Protein AF-A0A1A8KTZ5-F1 (afdb_monomer_lite)

Organism: Nothobranchius kuhntae (NCBI:txid321403)

Radius of gyration: 12.64 Å; chains: 1; bounding box: 33×23×31 Å

Foldseek 3Di:
DLVVLLVCCVVPVPVVLVVLVVLLVCLVVCVVDDPVSLVSSVVSLVSNLPDPDPSNPVSVVSLVVQLVVLCPDPDPVSVSSSVD

pLDDT: mean 91.19, std 8.51, range [61.34, 98.38]

Sequence (84 aa):
ALDLLCGLVLEKPSEMALYSVFVKGILDYMDNLTPQQIRKLFSLLSKLAFGQQQQASHIQDDMHIVIRKQLSSTVPKYKRIGII

Structure (mmCIF, N/CA/C/O backbone):
data_AF-A0A1A8KTZ5-F1
#
_entry.id   AF-A0A1A8KTZ5-F1
#
loop_
_atom_site.group_PDB
_atom_site.id
_atom_site.type_symbol
_atom_site.label_atom_id
_atom_site.label_alt_id
_atom_site.label_comp_id
_atom_site.label_asym_id
_atom_site.label_entity_id
_atom_site.label_seq_id
_atom_site.pdbx_PDB_ins_code
_atom_site.Cartn_x
_atom_site.Cartn_y
_atom_site.Cartn_z
_atom_site.occupancy
_atom_site.B_iso_or_equiv
_atom_site.auth_seq_id
_atom_site.auth_comp_id
_atom_site.auth_asym_id
_atom_site.auth_atom_id
_atom_site.pdbx_PDB_model_num
ATOM 1 N N . ALA A 1 1 ? -9.883 -10.065 1.947 1.00 84.44 1 ALA A N 1
ATOM 2 C CA . ALA A 1 1 ? -9.202 -9.618 3.184 1.00 84.44 1 ALA A CA 1
ATOM 3 C C . ALA A 1 1 ? -8.987 -8.101 3.208 1.00 84.44 1 ALA A C 1
ATOM 5 O O . ALA A 1 1 ? -9.594 -7.455 4.047 1.00 84.44 1 ALA A O 1
ATOM 6 N N . LEU A 1 2 ? -8.215 -7.514 2.277 1.00 90.00 2 LEU A N 1
ATOM 7 C CA . LEU A 1 2 ? -8.017 -6.049 2.197 1.00 90.00 2 LEU A CA 1
ATOM 8 C C . LEU A 1 2 ? -9.329 -5.249 2.126 1.00 90.00 2 LEU A C 1
ATOM 10 O O . LEU A 1 2 ? -9.437 -4.219 2.774 1.00 90.00 2 LEU A O 1
ATOM 14 N N . ASP A 1 3 ? -10.340 -5.740 1.405 1.00 92.00 3 ASP A N 1
ATOM 15 C CA . ASP A 1 3 ? -11.648 -5.070 1.331 1.00 92.00 3 ASP A CA 1
ATOM 16 C C . ASP A 1 3 ? -12.376 -5.009 2.678 1.00 92.00 3 ASP A C 1
ATOM 18 O O . ASP A 1 3 ? -12.950 -3.977 3.014 1.00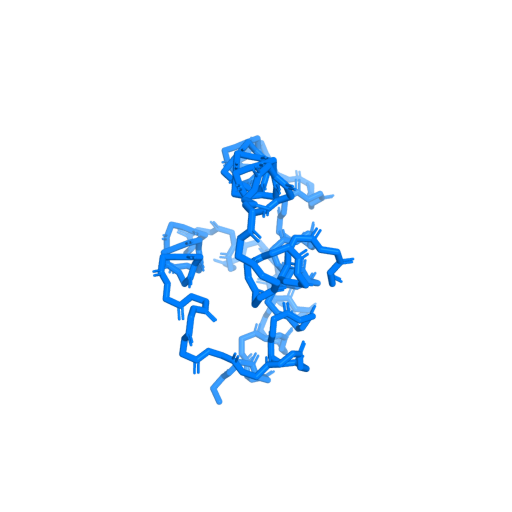 92.00 3 ASP A O 1
ATOM 22 N N . LEU A 1 4 ? -12.281 -6.072 3.484 1.00 94.06 4 LEU A N 1
ATOM 23 C CA . LEU A 1 4 ? -12.822 -6.087 4.844 1.00 94.06 4 LEU A CA 1
ATOM 24 C C . LEU A 1 4 ? -12.088 -5.071 5.726 1.00 94.06 4 LEU A C 1
ATOM 26 O O . LEU A 1 4 ? -12.732 -4.292 6.417 1.00 94.06 4 LEU A O 1
ATOM 30 N N . LEU A 1 5 ? -10.752 -5.031 5.661 1.00 92.94 5 LEU A N 1
ATOM 31 C CA . LEU A 1 5 ? -9.956 -4.036 6.389 1.00 92.94 5 LEU A CA 1
ATOM 32 C C . LEU A 1 5 ? -10.322 -2.604 5.977 1.00 92.94 5 LEU A C 1
ATOM 34 O O . LEU A 1 5 ? -10.462 -1.742 6.838 1.00 92.94 5 LEU A O 1
ATOM 38 N N . CYS A 1 6 ? -10.526 -2.349 4.682 1.00 91.62 6 CYS A N 1
ATOM 39 C CA . CYS A 1 6 ? -10.997 -1.053 4.192 1.00 91.62 6 CYS A CA 1
ATOM 40 C C . CYS A 1 6 ? -12.365 -0.682 4.771 1.00 91.62 6 CYS A C 1
ATOM 42 O O . CYS A 1 6 ? -12.546 0.467 5.168 1.00 91.62 6 CYS A O 1
ATOM 44 N N . GLY A 1 7 ? -13.301 -1.636 4.829 1.00 93.50 7 GLY A N 1
ATOM 45 C CA . GLY A 1 7 ? -14.607 -1.444 5.464 1.00 93.50 7 GLY A CA 1
ATOM 46 C C . GLY A 1 7 ? -14.474 -1.095 6.946 1.00 93.50 7 GLY A C 1
ATOM 47 O O . GLY A 1 7 ? -14.995 -0.078 7.386 1.00 93.50 7 GLY A O 1
ATOM 48 N N . LEU A 1 8 ? -13.670 -1.856 7.692 1.00 93.62 8 LEU A N 1
ATOM 49 C CA . LEU A 1 8 ? -13.452 -1.617 9.121 1.00 93.62 8 LEU A CA 1
ATOM 50 C C . LEU A 1 8 ? -12.810 -0.252 9.406 1.00 93.62 8 LEU A C 1
ATOM 52 O O . LEU A 1 8 ? -13.226 0.433 10.332 1.00 93.62 8 LEU A O 1
ATOM 56 N N . VAL A 1 9 ? -11.831 0.181 8.604 1.00 90.69 9 VAL A N 1
ATOM 57 C CA . VAL A 1 9 ? -11.214 1.514 8.758 1.00 90.69 9 VAL A CA 1
ATOM 58 C C . VAL A 1 9 ? -12.204 2.639 8.454 1.00 90.69 9 VAL A C 1
ATOM 60 O O . VAL A 1 9 ? -12.114 3.706 9.053 1.00 90.69 9 VAL A O 1
ATOM 63 N N . LEU A 1 10 ? -13.145 2.414 7.534 1.00 90.62 10 LEU A N 1
ATOM 64 C CA . LEU A 1 10 ? -14.205 3.376 7.230 1.00 90.62 10 LEU A CA 1
ATOM 65 C C . LEU A 1 10 ? -15.248 3.464 8.349 1.00 90.62 10 LEU A C 1
ATOM 67 O O . LEU A 1 10 ? -15.667 4.564 8.695 1.00 90.62 10 LEU A O 1
ATOM 71 N N . GLU A 1 11 ? -15.667 2.327 8.900 1.00 93.56 11 GLU A N 1
ATOM 72 C CA . GLU A 1 11 ? -16.731 2.264 9.907 1.00 93.56 11 GLU A CA 1
ATOM 73 C C . GLU A 1 11 ? -16.238 2.601 11.321 1.00 93.56 11 GLU A C 1
ATOM 75 O O . GLU A 1 11 ? -16.969 3.202 12.108 1.00 93.56 11 GLU A O 1
ATOM 80 N N . LYS A 1 12 ? -15.008 2.194 11.653 1.00 91.62 12 LYS A N 1
ATOM 81 C CA . LYS A 1 12 ? -14.448 2.174 13.013 1.00 91.62 12 LYS A CA 1
ATOM 82 C C . LYS A 1 12 ? -12.988 2.667 13.045 1.00 91.62 12 LYS A C 1
ATOM 84 O O . LYS A 1 12 ? -12.090 1.929 13.458 1.00 91.62 12 LYS A O 1
ATOM 89 N N . PRO A 1 13 ? -12.695 3.900 12.586 1.00 87.00 13 PRO A N 1
ATOM 90 C CA . PRO A 1 13 ? -11.319 4.378 12.431 1.00 87.00 13 PRO A CA 1
ATOM 91 C C . PRO A 1 13 ? -10.536 4.427 13.751 1.00 87.00 13 PRO A C 1
ATOM 93 O O . PRO A 1 13 ? -9.356 4.085 13.767 1.00 87.00 13 PRO A O 1
ATOM 96 N N . SER A 1 14 ? -11.185 4.803 14.857 1.00 87.38 14 SER A N 1
ATOM 97 C CA . SER A 1 14 ? -10.551 4.906 16.179 1.00 87.38 14 SER A CA 1
ATOM 98 C C . SER A 1 14 ? -10.134 3.543 16.730 1.00 87.38 14 SER A C 1
ATOM 100 O O . SER A 1 14 ? -9.034 3.393 17.254 1.00 87.38 14 SER A O 1
ATOM 102 N N . GLU A 1 15 ? -10.991 2.529 16.593 1.00 90.38 15 GLU A N 1
ATOM 103 C CA . GLU A 1 15 ? -10.669 1.161 16.988 1.00 90.38 15 GLU A CA 1
ATOM 104 C C . GLU A 1 15 ? -9.574 0.582 16.086 1.00 90.38 15 GLU A C 1
ATOM 106 O O . GLU A 1 15 ? -8.636 -0.044 16.574 1.00 90.38 15 GLU A O 1
ATOM 111 N N . MET A 1 16 ? -9.637 0.848 14.779 1.00 90.50 16 MET A N 1
ATOM 112 C CA . MET A 1 16 ? -8.632 0.374 13.827 1.00 90.50 16 MET A CA 1
ATOM 113 C C . MET A 1 16 ? -7.255 1.018 14.023 1.00 90.50 16 MET A C 1
ATOM 115 O O . MET A 1 16 ? -6.243 0.372 13.744 1.00 90.50 16 MET A O 1
ATOM 119 N N . ALA A 1 17 ? -7.186 2.246 14.543 1.00 86.81 17 ALA A N 1
ATOM 120 C CA . ALA A 1 17 ? -5.921 2.902 14.864 1.00 86.81 17 ALA A CA 1
ATOM 121 C C . ALA A 1 17 ? -5.111 2.133 15.924 1.00 86.81 17 ALA A C 1
ATOM 123 O O . ALA A 1 17 ? -3.888 2.043 15.803 1.00 86.81 17 ALA A O 1
ATOM 124 N N . LEU A 1 18 ? -5.777 1.484 16.890 1.00 87.44 18 LEU A N 1
ATOM 125 C CA . LEU A 1 18 ? -5.127 0.639 17.906 1.00 87.44 18 LEU A CA 1
ATOM 126 C C . LEU A 1 18 ? -4.407 -0.572 17.292 1.00 87.44 18 LEU A C 1
ATOM 128 O O . LEU A 1 18 ? -3.439 -1.080 17.853 1.00 87.44 18 LEU A O 1
ATOM 132 N N . TYR A 1 19 ? -4.859 -1.016 16.118 1.00 88.50 19 TYR A N 1
ATOM 133 C CA . TYR A 1 19 ? -4.279 -2.129 15.367 1.00 88.50 19 TYR A CA 1
ATOM 134 C C . TYR A 1 19 ? -3.360 -1.665 14.230 1.00 88.50 19 TYR A C 1
ATOM 136 O O . TYR A 1 19 ? -2.912 -2.486 13.424 1.00 88.50 19 TYR A O 1
ATOM 144 N N . SER A 1 20 ? -3.041 -0.369 14.157 1.00 86.00 20 SER A N 1
ATOM 145 C CA . SER A 1 20 ? -2.230 0.221 13.084 1.00 86.00 20 SER A CA 1
ATOM 146 C C . SER A 1 20 ? -0.869 -0.453 12.904 1.00 86.00 20 SER A C 1
ATOM 148 O O . SER A 1 20 ? -0.402 -0.571 11.773 1.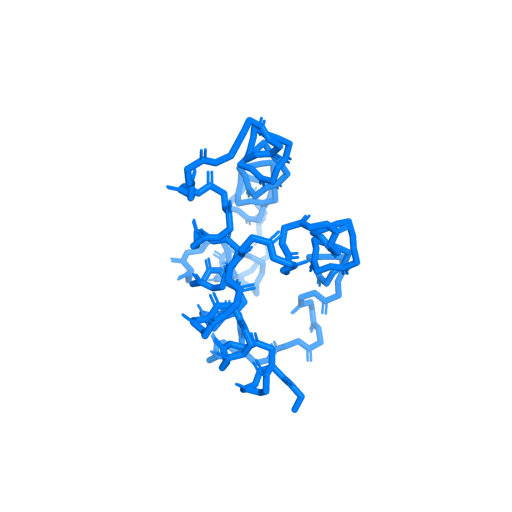00 86.00 20 SER A O 1
ATOM 150 N N . VAL A 1 21 ? -0.267 -0.974 13.979 1.00 87.62 21 VAL A N 1
ATOM 151 C CA . VAL A 1 21 ? 0.989 -1.744 13.939 1.00 87.62 21 VAL A CA 1
ATOM 152 C C . VAL A 1 21 ? 0.871 -3.008 13.077 1.00 87.62 21 VAL A C 1
ATOM 154 O O . VAL A 1 21 ? 1.795 -3.340 12.337 1.00 87.62 21 VAL A O 1
ATOM 157 N N . PHE A 1 22 ? -0.270 -3.698 13.110 1.00 88.31 22 PHE A N 1
ATOM 158 C CA . PHE A 1 22 ? -0.496 -4.879 12.272 1.00 88.31 22 PHE A CA 1
ATOM 159 C C . PHE A 1 22 ? -0.747 -4.490 10.818 1.00 88.31 22 PHE A C 1
ATOM 161 O O . PHE A 1 22 ? -0.230 -5.118 9.897 1.00 88.31 22 PHE A O 1
ATOM 168 N N . VAL A 1 23 ? -1.516 -3.420 10.611 1.00 88.06 23 VAL A N 1
ATOM 169 C CA . VAL A 1 23 ? -1.855 -2.924 9.275 1.00 88.06 23 VAL A CA 1
ATOM 170 C C . VAL A 1 23 ? -0.609 -2.409 8.549 1.00 88.06 23 VAL A C 1
ATOM 172 O O . VAL A 1 23 ? -0.418 -2.713 7.372 1.00 88.06 23 VAL A O 1
ATOM 175 N N . LYS A 1 24 ? 0.273 -1.676 9.237 1.00 90.44 24 LYS A N 1
ATOM 176 C CA . LYS A 1 24 ? 1.521 -1.181 8.640 1.00 90.44 24 LYS A CA 1
ATOM 177 C C . LYS A 1 24 ? 2.504 -2.305 8.314 1.00 90.44 24 LYS A C 1
ATOM 179 O O . LYS A 1 24 ? 3.215 -2.190 7.325 1.00 90.44 24 LYS A O 1
ATOM 184 N N . GLY A 1 25 ? 2.473 -3.425 9.044 1.00 92.19 25 GLY A N 1
ATOM 185 C CA . GLY A 1 25 ? 3.274 -4.616 8.725 1.00 92.19 25 GLY A CA 1
ATOM 186 C C . GLY A 1 25 ? 2.984 -5.206 7.337 1.00 92.19 25 GLY A C 1
ATOM 187 O O . GLY A 1 25 ? 3.810 -5.921 6.781 1.00 92.19 25 GLY A O 1
ATOM 188 N N . ILE A 1 26 ? 1.847 -4.866 6.718 1.00 94.00 26 ILE A N 1
ATOM 189 C CA . ILE A 1 26 ? 1.532 -5.263 5.337 1.00 94.00 26 ILE A CA 1
ATOM 190 C C . ILE A 1 26 ? 2.492 -4.600 4.328 1.00 94.00 26 ILE A C 1
ATOM 192 O O . ILE A 1 26 ? 2.727 -5.163 3.257 1.00 94.00 26 ILE A O 1
ATOM 196 N N . LEU A 1 27 ? 3.085 -3.442 4.660 1.00 94.94 27 LEU A N 1
ATOM 197 C CA . LEU A 1 27 ? 4.050 -2.743 3.800 1.00 94.94 27 LEU A CA 1
ATOM 198 C C . LEU A 1 27 ? 5.271 -3.612 3.452 1.00 94.94 27 LEU A C 1
ATOM 200 O O . LEU A 1 27 ? 5.804 -3.497 2.348 1.00 94.94 27 LEU A O 1
ATOM 204 N N . ASP A 1 28 ? 5.663 -4.531 4.336 1.00 94.38 28 ASP A N 1
ATOM 205 C CA . ASP A 1 28 ? 6.789 -5.444 4.104 1.00 94.38 28 ASP A CA 1
ATOM 206 C C . ASP A 1 28 ? 6.472 -6.542 3.072 1.00 94.38 28 ASP A C 1
ATOM 208 O O . ASP A 1 28 ? 7.376 -7.159 2.510 1.00 94.38 28 ASP A O 1
ATOM 212 N N . TYR A 1 29 ? 5.189 -6.757 2.762 1.00 94.62 29 TYR A N 1
ATOM 213 C CA . TYR A 1 29 ? 4.710 -7.819 1.872 1.00 94.62 29 TYR A CA 1
ATOM 214 C C . TYR A 1 29 ? 4.114 -7.297 0.557 1.00 94.62 29 TYR A C 1
ATOM 216 O O . TYR A 1 29 ? 3.482 -8.061 -0.177 1.00 94.62 29 TYR A O 1
ATOM 224 N N . MET A 1 30 ? 4.317 -6.017 0.221 1.00 95.19 30 MET A N 1
ATOM 225 C CA . MET A 1 30 ? 3.770 -5.400 -1.000 1.00 95.19 30 MET A CA 1
ATOM 226 C C . MET A 1 30 ? 4.187 -6.104 -2.295 1.00 95.19 30 MET A C 1
ATOM 228 O O . MET A 1 30 ? 3.456 -6.051 -3.281 1.00 95.19 30 MET A O 1
ATOM 232 N N . ASP A 1 31 ? 5.321 -6.802 -2.295 1.00 94.19 31 ASP A N 1
ATOM 233 C CA . ASP A 1 31 ? 5.809 -7.569 -3.444 1.00 94.19 31 ASP A CA 1
ATOM 234 C C . ASP A 1 31 ? 4.863 -8.688 -3.892 1.00 94.19 31 ASP A C 1
ATOM 236 O O . ASP A 1 31 ? 4.936 -9.097 -5.057 1.00 94.19 31 ASP A O 1
ATOM 240 N N . ASN A 1 32 ? 3.991 -9.137 -2.981 1.00 95.31 32 ASN A N 1
ATOM 241 C CA . ASN A 1 32 ? 2.971 -10.165 -3.184 1.00 95.31 32 ASN A CA 1
ATOM 242 C C . ASN A 1 32 ? 1.597 -9.577 -3.552 1.00 95.31 32 ASN A C 1
ATOM 244 O O . ASN A 1 32 ? 0.639 -10.323 -3.754 1.00 95.31 32 ASN A O 1
ATOM 248 N N . LEU A 1 33 ? 1.473 -8.249 -3.608 1.00 95.88 33 LEU A N 1
ATOM 249 C CA . LEU A 1 33 ? 0.216 -7.567 -3.887 1.00 95.88 33 LEU A CA 1
ATOM 250 C C . LEU A 1 33 ? 0.117 -7.158 -5.356 1.00 95.88 33 LEU A C 1
ATOM 252 O O . LEU A 1 33 ? 1.072 -6.714 -5.992 1.00 95.88 33 LEU A O 1
ATOM 256 N N . THR A 1 34 ? -1.096 -7.246 -5.892 1.00 97.00 34 THR A N 1
ATOM 257 C CA . THR A 1 34 ? -1.418 -6.652 -7.192 1.00 97.00 34 THR A CA 1
ATOM 258 C C . THR A 1 34 ? -1.419 -5.118 -7.106 1.00 97.00 34 THR A C 1
ATOM 260 O O . THR A 1 34 ? -1.707 -4.559 -6.044 1.0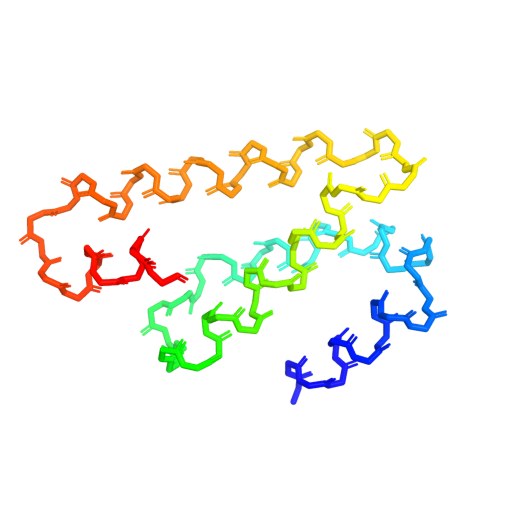0 97.00 34 THR A O 1
ATOM 263 N N . PRO A 1 35 ? -1.219 -4.396 -8.225 1.00 96.88 35 PRO A N 1
ATOM 264 C CA . PRO A 1 35 ? -1.301 -2.932 -8.254 1.00 96.88 35 PRO A CA 1
ATOM 265 C C . PRO A 1 35 ? -2.587 -2.354 -7.639 1.00 96.88 35 PRO A C 1
ATOM 267 O O . PRO A 1 35 ? -2.564 -1.315 -6.984 1.00 96.88 35 PRO A O 1
ATOM 270 N N . GLN A 1 36 ? -3.724 -3.030 -7.824 1.00 96.88 36 GLN A N 1
ATOM 271 C CA . GLN A 1 36 ? -5.001 -2.586 -7.267 1.00 96.88 36 GLN A CA 1
ATOM 272 C C . GLN A 1 36 ? -5.066 -2.776 -5.745 1.00 96.88 36 GLN A C 1
ATOM 274 O O . GLN A 1 36 ? -5.619 -1.930 -5.046 1.00 96.88 36 GLN A O 1
ATOM 279 N N . GLN A 1 37 ? -4.479 -3.856 -5.224 1.00 97.00 37 GLN A N 1
ATOM 280 C CA . GLN A 1 37 ? -4.359 -4.085 -3.783 1.00 97.00 37 GLN A CA 1
ATOM 281 C C . GLN A 1 37 ? -3.393 -3.095 -3.128 1.00 97.00 37 GLN A C 1
ATOM 283 O O . GLN A 1 37 ? -3.698 -2.613 -2.043 1.00 97.00 37 GLN A O 1
ATOM 288 N N . ILE A 1 38 ? -2.296 -2.731 -3.800 1.00 97.31 38 ILE A N 1
ATOM 289 C CA . ILE A 1 38 ? -1.366 -1.688 -3.334 1.00 97.31 38 ILE A CA 1
ATOM 290 C C . ILE A 1 38 ? -2.097 -0.348 -3.202 1.00 97.31 38 ILE A C 1
ATOM 292 O O . ILE A 1 38 ? -2.056 0.268 -2.141 1.00 97.31 38 ILE A O 1
ATOM 296 N N . ARG A 1 39 ? -2.874 0.054 -4.218 1.00 97.25 39 ARG A N 1
ATOM 297 C CA . ARG A 1 39 ? -3.701 1.270 -4.141 1.00 97.25 39 ARG A CA 1
ATOM 298 C C . ARG A 1 39 ? -4.681 1.241 -2.962 1.00 97.25 39 ARG A C 1
ATOM 300 O O . ARG A 1 39 ? -4.837 2.241 -2.265 1.00 97.25 39 ARG A O 1
ATOM 307 N N . LYS A 1 40 ? -5.338 0.100 -2.719 1.00 95.94 40 LYS A N 1
ATOM 308 C CA . LYS A 1 40 ? -6.237 -0.071 -1.562 1.00 95.94 40 LYS A CA 1
ATOM 309 C C . LYS A 1 40 ? -5.480 0.037 -0.237 1.00 95.94 40 LYS A C 1
ATOM 311 O O . LYS A 1 40 ? -5.951 0.730 0.657 1.00 95.94 40 LYS A O 1
ATOM 316 N N . LEU A 1 41 ? -4.309 -0.592 -0.129 1.00 95.81 41 LEU A N 1
ATOM 317 C CA . LEU A 1 41 ? -3.458 -0.538 1.059 1.00 95.81 41 LEU A CA 1
ATOM 318 C C . LEU A 1 41 ? -3.044 0.901 1.390 1.00 95.81 41 LEU A C 1
ATOM 320 O O . LEU A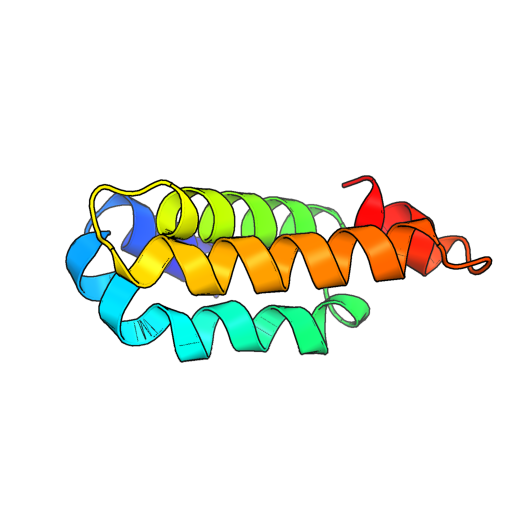 1 41 ? -3.256 1.344 2.514 1.00 95.81 41 LEU A O 1
ATOM 324 N N . PHE A 1 42 ? -2.522 1.653 0.418 1.00 95.38 42 PHE A N 1
ATOM 325 C CA . PHE A 1 42 ? -2.127 3.047 0.640 1.00 95.38 42 PHE A CA 1
ATOM 326 C C . PHE A 1 42 ? -3.321 3.960 0.929 1.00 95.38 42 PHE A C 1
ATOM 328 O O . PHE A 1 42 ? -3.204 4.859 1.760 1.00 95.38 42 PHE A O 1
ATOM 335 N N . SER A 1 43 ? -4.490 3.711 0.327 1.00 93.62 43 SER A N 1
ATOM 336 C CA . SER A 1 43 ? -5.724 4.430 0.677 1.00 93.62 43 SER A CA 1
ATOM 337 C C . SER A 1 43 ? -6.136 4.174 2.129 1.00 93.62 43 SER A C 1
ATOM 339 O O . SER A 1 43 ? -6.508 5.104 2.844 1.00 93.62 43 SER A O 1
ATOM 341 N N . LEU A 1 44 ? -6.039 2.922 2.575 1.00 92.81 44 LEU A N 1
ATOM 342 C CA . LEU A 1 44 ? -6.346 2.520 3.940 1.00 92.81 44 LEU A CA 1
ATOM 343 C C . LEU A 1 44 ? -5.367 3.138 4.946 1.00 92.81 44 LEU A C 1
ATOM 345 O O . LEU A 1 44 ? -5.803 3.758 5.914 1.00 92.81 44 LEU A O 1
ATOM 349 N N . LEU A 1 45 ? -4.061 3.012 4.700 1.00 92.81 45 LEU A N 1
ATOM 350 C CA . LEU A 1 45 ? -3.024 3.562 5.574 1.00 92.81 45 LEU A CA 1
ATOM 351 C C . LEU A 1 45 ? -3.095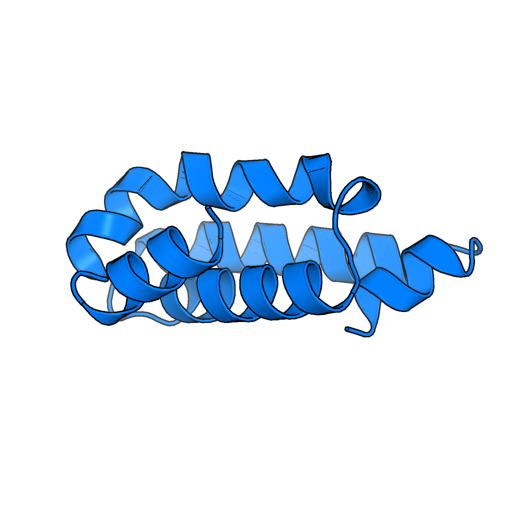 5.088 5.640 1.00 92.81 45 LEU A C 1
ATOM 353 O O . LEU A 1 45 ? -2.995 5.636 6.728 1.00 92.81 45 LEU A O 1
ATOM 357 N N . SER A 1 46 ? -3.376 5.766 4.521 1.00 91.94 46 SER A N 1
ATOM 358 C CA . SER A 1 46 ? -3.593 7.219 4.504 1.00 91.94 46 SER A CA 1
ATOM 359 C C . SER A 1 46 ? -4.753 7.638 5.410 1.00 91.94 46 SER A C 1
ATOM 361 O O . SER A 1 46 ? -4.632 8.602 6.158 1.00 91.94 46 SER A O 1
ATOM 363 N N . LYS A 1 47 ? -5.877 6.910 5.399 1.00 90.25 47 LYS A N 1
ATOM 364 C CA . LYS A 1 47 ? -7.020 7.226 6.276 1.00 90.25 47 LYS A CA 1
ATOM 365 C C . LYS A 1 47 ? -6.667 7.102 7.756 1.00 90.25 47 LYS A C 1
ATOM 367 O O . LYS A 1 47 ? -7.112 7.924 8.549 1.00 90.25 47 LYS A O 1
ATOM 372 N N . LEU A 1 48 ? -5.864 6.101 8.117 1.00 88.94 48 LEU A N 1
ATOM 373 C CA . LEU A 1 48 ? -5.380 5.931 9.489 1.00 88.94 48 LEU A CA 1
ATOM 374 C C . LEU A 1 48 ? -4.325 6.987 9.858 1.00 88.94 48 LEU A C 1
ATOM 376 O O . LEU A 1 48 ? -4.366 7.528 10.957 1.00 88.94 48 LEU A O 1
ATOM 380 N N . ALA A 1 49 ? -3.418 7.312 8.934 1.00 89.88 49 ALA A N 1
ATOM 381 C CA . ALA A 1 49 ? -2.333 8.273 9.130 1.00 89.88 49 ALA A CA 1
ATOM 382 C C . ALA A 1 49 ? -2.802 9.734 9.193 1.00 89.88 49 ALA A C 1
ATOM 384 O O . ALA A 1 49 ? -2.121 10.560 9.777 1.00 89.88 49 ALA A O 1
ATOM 385 N N . PHE A 1 50 ? -3.944 10.076 8.597 1.00 85.94 50 PHE A N 1
ATOM 386 C CA . PHE A 1 50 ? -4.479 11.446 8.607 1.00 85.94 50 PHE A CA 1
ATOM 387 C C . PHE A 1 50 ? -5.794 11.571 9.396 1.00 85.94 50 PHE A C 1
ATOM 389 O O . PHE A 1 50 ? -6.491 12.580 9.295 1.00 85.94 50 PHE A O 1
ATOM 396 N N . GLY A 1 51 ? -6.147 10.547 10.180 1.00 78.50 51 GLY A N 1
ATOM 397 C CA . GLY A 1 51 ? -7.273 10.583 11.114 1.00 78.50 51 GLY A CA 1
ATOM 398 C C . GLY A 1 51 ? -7.000 11.453 12.351 1.00 78.50 51 GLY A C 1
ATOM 399 O O . GLY A 1 51 ? -5.884 11.906 12.584 1.00 78.50 51 GLY A O 1
ATOM 400 N N . GLN A 1 52 ? -8.020 11.672 13.188 1.00 64.88 52 GLN A N 1
ATOM 401 C CA . GLN A 1 52 ? -7.971 12.617 14.322 1.00 64.88 52 GLN A CA 1
ATOM 402 C C . GLN A 1 52 ? -7.105 12.185 15.534 1.00 64.88 52 GLN A C 1
ATOM 404 O O . GLN A 1 52 ? -7.228 12.772 16.607 1.00 64.88 52 GLN A O 1
ATOM 409 N N . GLN A 1 53 ? -6.231 11.179 15.419 1.00 64.12 53 GLN A N 1
ATOM 410 C CA . GLN A 1 53 ? -5.474 10.638 16.558 1.00 64.12 53 GLN A CA 1
ATOM 411 C C . GLN A 1 53 ? -3.955 10.797 16.410 1.00 64.12 53 GLN A C 1
ATOM 413 O O . GLN A 1 53 ? -3.389 10.550 15.354 1.00 64.12 53 GLN A O 1
ATOM 418 N N . GLN A 1 54 ? -3.279 11.130 17.517 1.00 61.50 54 GLN A N 1
ATOM 419 C CA . GLN A 1 54 ? -1.828 11.378 17.594 1.00 61.50 54 GLN A CA 1
ATOM 420 C C . GLN A 1 54 ? -0.934 10.199 17.156 1.00 61.50 54 GLN A C 1
ATOM 422 O O . GLN A 1 54 ? 0.217 10.428 16.799 1.00 61.50 54 GLN A O 1
ATOM 427 N N . GLN A 1 55 ? -1.435 8.954 17.135 1.00 61.34 55 GLN A N 1
ATOM 428 C CA . GLN A 1 55 ? -0.674 7.784 16.648 1.00 61.34 55 GLN A CA 1
ATOM 429 C C . GLN A 1 55 ? -0.458 7.774 15.119 1.00 61.34 55 GLN A C 1
ATOM 431 O O . GLN A 1 55 ? 0.305 6.959 14.603 1.00 61.34 55 GLN A O 1
ATOM 436 N N . ALA A 1 56 ? -1.093 8.706 14.405 1.00 65.94 56 ALA A N 1
ATOM 437 C CA . ALA A 1 56 ? -0.939 8.975 12.980 1.00 65.94 56 ALA A CA 1
ATOM 438 C C . ALA A 1 56 ? 0.517 9.150 12.507 1.00 65.94 56 ALA A C 1
ATOM 440 O O . ALA A 1 56 ? 0.864 8.704 11.409 1.00 65.94 56 ALA A O 1
ATOM 441 N N . SER A 1 57 ? 1.368 9.776 13.330 1.00 67.19 57 SER A N 1
ATOM 442 C CA . SER A 1 57 ? 2.722 10.190 12.931 1.00 67.19 57 SER A CA 1
ATOM 443 C C . SER A 1 57 ? 3.589 9.016 12.473 1.00 67.19 57 SER A C 1
ATOM 445 O O . SER A 1 57 ? 4.226 9.084 11.425 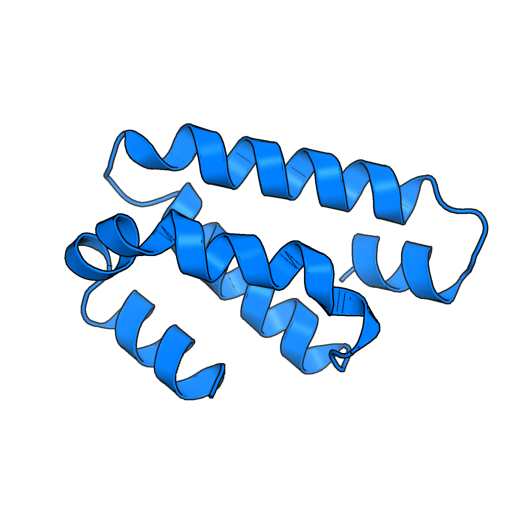1.00 67.19 57 SER A O 1
ATOM 447 N N . HIS A 1 58 ? 3.546 7.892 13.191 1.00 85.00 58 HIS A N 1
ATOM 448 C CA . HIS A 1 58 ? 4.374 6.729 12.872 1.00 85.00 58 HIS A CA 1
ATOM 449 C C . HIS A 1 58 ? 3.959 6.030 11.572 1.00 85.00 58 HIS A C 1
ATOM 451 O O . HIS A 1 58 ? 4.808 5.487 10.870 1.00 85.00 58 HIS A O 1
ATOM 457 N N . ILE A 1 59 ? 2.667 6.043 11.231 1.00 90.25 59 ILE A N 1
ATOM 458 C CA . ILE A 1 59 ? 2.183 5.456 9.973 1.00 90.25 59 ILE A CA 1
ATOM 459 C C . ILE A 1 59 ? 2.647 6.314 8.797 1.00 90.25 59 ILE A C 1
ATOM 461 O O . ILE A 1 59 ? 3.111 5.785 7.786 1.00 90.25 59 ILE A O 1
ATOM 465 N N . GLN A 1 60 ? 2.541 7.637 8.942 1.00 91.56 60 GLN A N 1
ATOM 466 C CA . GLN A 1 60 ? 2.961 8.585 7.920 1.00 91.56 60 GLN A CA 1
ATOM 467 C C . GLN A 1 60 ? 4.456 8.428 7.593 1.00 91.56 60 GLN A C 1
ATOM 469 O O . GLN A 1 60 ? 4.825 8.354 6.417 1.00 91.56 60 GLN A O 1
ATOM 474 N N . ASP A 1 61 ? 5.310 8.325 8.614 1.00 92.25 61 ASP A N 1
ATOM 475 C CA . ASP A 1 61 ? 6.753 8.149 8.434 1.00 92.25 61 ASP A CA 1
ATOM 476 C C . ASP A 1 61 ? 7.089 6.841 7.706 1.00 92.25 61 ASP A C 1
ATOM 478 O O . ASP A 1 61 ? 7.815 6.865 6.706 1.00 92.25 61 ASP A O 1
ATOM 482 N N . ASP A 1 62 ? 6.508 5.719 8.144 1.00 93.56 62 ASP A N 1
ATOM 483 C CA . ASP A 1 62 ? 6.720 4.402 7.530 1.00 93.56 62 ASP A CA 1
ATOM 484 C C . ASP A 1 62 ? 6.276 4.397 6.055 1.00 93.56 62 ASP A C 1
ATOM 486 O O . ASP A 1 62 ? 7.005 3.924 5.175 1.00 93.56 62 ASP A O 1
ATOM 490 N N . MET A 1 63 ? 5.123 5.007 5.747 1.00 95.12 63 MET A N 1
ATOM 491 C CA . MET A 1 63 ? 4.652 5.175 4.368 1.00 95.12 63 MET A CA 1
ATOM 492 C C . MET A 1 63 ? 5.649 5.977 3.525 1.00 95.12 63 MET A C 1
ATOM 494 O O . MET A 1 63 ? 6.010 5.549 2.426 1.00 95.12 63 MET A O 1
ATOM 498 N N . HIS A 1 64 ? 6.131 7.121 4.020 1.00 95.19 64 HIS A N 1
ATOM 499 C CA . HIS A 1 64 ? 7.093 7.941 3.283 1.00 95.19 64 HIS A CA 1
ATOM 500 C C . HIS A 1 64 ? 8.440 7.242 3.086 1.00 95.19 64 HIS A C 1
ATOM 502 O O . HIS A 1 64 ? 9.040 7.377 2.016 1.00 95.19 64 HIS A O 1
ATOM 508 N N . ILE A 1 65 ? 8.928 6.504 4.087 1.00 96.44 65 ILE A N 1
ATOM 509 C CA . ILE A 1 65 ? 10.156 5.706 3.978 1.00 96.44 65 ILE A CA 1
ATOM 510 C C . ILE A 1 65 ? 10.015 4.704 2.833 1.00 96.44 65 ILE A C 1
ATOM 512 O O . ILE A 1 65 ? 10.873 4.653 1.948 1.00 96.44 65 ILE A O 1
ATOM 516 N N . VAL A 1 66 ? 8.913 3.955 2.817 1.00 96.94 66 VAL A N 1
ATOM 517 C CA . VAL A 1 66 ? 8.649 2.949 1.792 1.00 96.94 66 VAL A CA 1
ATOM 518 C C . VAL A 1 66 ? 8.505 3.592 0.413 1.00 96.94 66 VAL A C 1
ATOM 520 O O . VAL A 1 66 ? 9.183 3.159 -0.514 1.00 96.94 66 VAL A O 1
ATOM 523 N N . ILE A 1 67 ? 7.713 4.658 0.265 1.00 97.56 67 ILE A N 1
ATOM 524 C CA . ILE A 1 67 ? 7.531 5.351 -1.022 1.00 97.56 67 ILE A CA 1
ATOM 525 C C . ILE A 1 67 ? 8.878 5.827 -1.578 1.00 97.56 67 ILE A C 1
ATOM 527 O O . ILE A 1 67 ? 9.207 5.532 -2.728 1.00 97.56 67 ILE A O 1
ATOM 531 N N . ARG A 1 68 ? 9.698 6.502 -0.758 1.00 98.38 68 ARG A N 1
ATOM 532 C CA . ARG A 1 68 ? 11.032 6.961 -1.179 1.00 98.38 68 ARG A CA 1
ATOM 533 C C . ARG A 1 68 ? 11.912 5.789 -1.606 1.00 98.38 68 ARG A C 1
ATOM 535 O O . ARG A 1 68 ? 12.484 5.831 -2.690 1.00 98.38 68 ARG A O 1
ATOM 542 N N . LYS A 1 69 ? 11.962 4.718 -0.807 1.00 98.00 69 LYS A N 1
ATOM 543 C CA . LYS A 1 69 ? 12.732 3.504 -1.121 1.00 98.00 69 LYS A CA 1
ATOM 544 C C . LYS A 1 69 ? 12.313 2.889 -2.461 1.00 98.00 69 LYS A C 1
ATOM 546 O O . LYS A 1 69 ? 13.174 2.535 -3.263 1.00 98.00 69 LYS A O 1
ATOM 551 N N . GLN A 1 70 ? 11.008 2.779 -2.709 1.00 97.94 70 GLN A N 1
ATOM 552 C CA . GLN A 1 70 ? 10.463 2.198 -3.937 1.00 97.94 70 GLN A CA 1
ATOM 553 C C . GLN A 1 70 ? 10.766 3.074 -5.165 1.00 97.94 70 GLN A C 1
ATOM 555 O O . GLN A 1 70 ? 11.231 2.565 -6.186 1.00 97.94 70 GLN A O 1
ATOM 560 N N . LEU A 1 71 ? 10.592 4.397 -5.058 1.00 98.31 71 LEU A N 1
ATOM 561 C CA . LEU A 1 71 ? 10.881 5.350 -6.138 1.00 98.31 71 LEU A CA 1
ATOM 562 C C . LEU A 1 71 ? 12.373 5.439 -6.486 1.00 98.31 71 LEU A C 1
ATOM 564 O O . LEU A 1 71 ? 12.721 5.601 -7.658 1.00 98.31 71 LEU A O 1
ATOM 568 N N . SER A 1 72 ? 13.253 5.296 -5.493 1.00 98.38 72 SER A N 1
ATOM 569 C CA . SER A 1 72 ? 14.706 5.272 -5.690 1.00 98.38 72 SER A CA 1
ATOM 570 C C . SER A 1 72 ? 15.218 3.978 -6.333 1.00 98.38 72 SER A C 1
ATOM 572 O O . SER A 1 72 ? 16.375 3.925 -6.746 1.00 98.38 72 SER A O 1
ATOM 574 N N . SER A 1 73 ? 14.391 2.935 -6.445 1.00 98.00 73 SER A N 1
ATOM 575 C CA . SER A 1 73 ? 14.808 1.676 -7.058 1.00 98.00 73 SER A CA 1
ATOM 576 C C . SER A 1 73 ? 15.040 1.811 -8.567 1.00 98.00 73 SER A C 1
ATOM 578 O O . SER A 1 73 ? 14.290 2.474 -9.289 1.00 98.00 73 SER A O 1
ATOM 580 N N . THR A 1 74 ? 16.058 1.122 -9.080 1.00 97.81 74 THR A N 1
ATOM 581 C CA . THR A 1 74 ? 16.279 0.950 -10.524 1.00 97.81 74 THR A CA 1
ATOM 582 C C . THR A 1 74 ? 15.409 -0.157 -11.122 1.00 97.81 74 THR A C 1
ATOM 584 O O . THR A 1 74 ? 15.237 -0.205 -12.337 1.00 97.81 74 THR A O 1
ATOM 587 N N . VAL A 1 75 ? 14.813 -1.021 -10.293 1.00 98.06 75 VAL A N 1
ATOM 588 C CA . VAL A 1 75 ? 13.948 -2.118 -10.742 1.00 98.06 75 VAL A CA 1
ATOM 589 C C . VAL A 1 75 ? 12.556 -1.565 -11.092 1.00 98.06 75 VAL A C 1
ATOM 591 O O . VAL A 1 75 ? 11.882 -1.019 -10.212 1.00 98.06 75 VAL A O 1
ATOM 594 N N . PRO A 1 76 ? 12.057 -1.735 -12.336 1.00 97.44 76 PRO A N 1
ATOM 595 C CA . PRO A 1 76 ? 10.783 -1.149 -12.766 1.00 97.44 76 PRO A CA 1
ATOM 596 C C . PRO A 1 76 ? 9.573 -1.569 -11.925 1.00 97.44 76 PRO A C 1
ATOM 598 O O . PRO A 1 76 ? 8.684 -0.753 -11.681 1.00 97.44 76 PRO A O 1
ATOM 601 N N . LYS A 1 77 ? 9.551 -2.821 -11.442 1.00 96.06 77 LYS A N 1
ATOM 602 C CA . LYS A 1 77 ? 8.503 -3.332 -10.541 1.00 96.06 77 LYS A CA 1
ATOM 603 C C . LYS A 1 77 ? 8.376 -2.448 -9.296 1.00 96.06 77 LYS A C 1
ATOM 605 O O . LYS A 1 77 ? 7.282 -1.991 -8.993 1.00 96.06 77 LYS A O 1
ATOM 610 N N . TYR A 1 78 ? 9.491 -2.172 -8.626 1.00 97.69 78 TYR A N 1
ATOM 611 C CA . TYR A 1 78 ? 9.551 -1.392 -7.387 1.00 97.69 78 TYR A CA 1
ATOM 612 C C . TYR A 1 78 ? 9.238 0.080 -7.614 1.00 97.69 78 TYR A C 1
ATOM 614 O O . TYR A 1 78 ? 8.391 0.647 -6.927 1.00 97.69 78 TYR A O 1
ATOM 622 N N . LYS A 1 79 ? 9.787 0.669 -8.679 1.00 98.06 79 LYS A N 1
ATOM 623 C CA . LYS A 1 79 ? 9.444 2.042 -9.057 1.00 98.06 79 LYS A CA 1
ATOM 624 C C . LYS A 1 79 ? 7.945 2.206 -9.323 1.00 98.06 79 LYS A C 1
ATOM 626 O O . LYS A 1 79 ? 7.355 3.181 -8.872 1.00 98.06 79 LYS A O 1
ATOM 631 N N . ARG A 1 80 ? 7.304 1.228 -9.979 1.00 97.50 80 ARG A N 1
ATOM 632 C CA . ARG A 1 80 ? 5.848 1.223 -10.189 1.00 97.50 80 ARG A CA 1
ATOM 633 C C . ARG A 1 80 ? 5.073 1.178 -8.871 1.00 97.50 80 ARG A C 1
ATOM 635 O O . ARG A 1 80 ? 4.076 1.880 -8.774 1.00 97.50 80 ARG A O 1
ATOM 642 N N . ILE A 1 81 ? 5.514 0.394 -7.884 1.00 97.56 81 ILE A N 1
ATOM 643 C CA . ILE A 1 81 ? 4.895 0.367 -6.546 1.00 97.56 81 ILE A CA 1
ATOM 644 C C . ILE A 1 81 ? 4.956 1.754 -5.903 1.00 97.56 81 ILE A C 1
ATOM 646 O O . ILE A 1 81 ? 3.942 2.216 -5.409 1.00 97.56 81 ILE A O 1
ATOM 650 N N . GLY A 1 82 ? 6.107 2.431 -5.955 1.00 96.62 82 GLY A N 1
ATOM 651 C CA . GLY A 1 82 ? 6.260 3.773 -5.382 1.00 96.62 82 GLY A CA 1
ATOM 652 C C . GLY A 1 82 ? 5.460 4.876 -6.090 1.00 96.62 82 GLY A C 1
ATOM 653 O O . GLY A 1 82 ? 5.247 5.928 -5.498 1.00 96.62 82 GLY A O 1
ATOM 654 N N . ILE A 1 83 ? 5.045 4.660 -7.345 1.00 97.44 83 ILE A N 1
ATOM 655 C CA . ILE A 1 83 ? 4.207 5.595 -8.120 1.00 97.44 83 ILE A CA 1
ATOM 656 C C . ILE A 1 83 ? 2.712 5.433 -7.801 1.00 97.44 83 ILE A C 1
ATOM 658 O O . ILE A 1 83 ? 1.961 6.400 -7.921 1.00 97.44 83 ILE A O 1
ATOM 662 N N . ILE A 1 84 ? 2.270 4.207 -7.497 1.00 95.50 84 ILE A N 1
ATOM 663 C CA . ILE A 1 84 ? 0.855 3.865 -7.260 1.00 95.50 84 ILE A CA 1
ATOM 664 C C . ILE A 1 84 ? 0.357 4.479 -5.957 1.00 95.50 84 ILE A C 1
ATOM 666 O O . ILE A 1 84 ? -0.805 4.952 -6.001 1.00 95.50 84 ILE A O 1
#

Secondary structure (DSSP, 8-state):
-HHHHHHHHHH-HHHHHHTHHHHHGGGGGGGGS-HHHHHHHHHHHHHHHTSSSTTHHHHHHHHHHHHHHHHT-SSHHHHHHHH-

InterPro domains:
  IPR029448 Fanconi anaemia protein FANCD2 [PF14631] (1-84)
  IPR029448 Fanconi anaemia protein FANCD2 [PTHR32086] (1-84)